Protein AF-A0A520JCR1-F1 (afdb_monomer)

pLDDT: mean 95.98, std 6.98, range [48.25, 98.75]

Radius of gyration: 14.32 Å; Cα contacts (8 Å, |Δi|>4): 59; chains: 1; bounding box: 33×20×42 Å

Sequence (81 aa):
MTPEDMPIGAALEAVTIAVGEGVELLNFAFHSPSLVPGNTPYVRDTADLRTFHAWWSAMLTRLDRLGVRNASLDEILENAL

Mean predicted aligned error: 2.85 Å

Foldseek 3Di:
DELQVDDLVVVLVVVVVCVVVPPPDDDYDDDPLLCDACSDPQHPDPVSNVSRVVSVVSNVVSCVVSVHDDDDPVRVVVVVD

Structure (mmCIF, N/CA/C/O backbone):
data_AF-A0A520JCR1-F1
#
_entry.id   AF-A0A520JCR1-F1
#
loop_
_atom_site.group_PDB
_atom_site.id
_atom_site.type_symbol
_atom_site.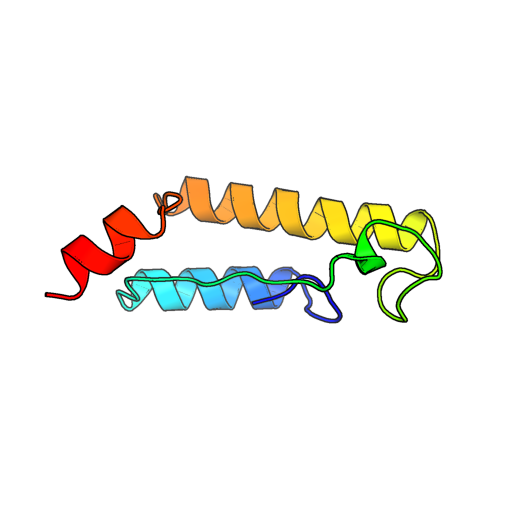label_atom_id
_atom_site.label_alt_id
_atom_site.label_comp_id
_atom_site.label_asym_id
_atom_site.label_entity_id
_atom_site.label_seq_id
_atom_site.pdbx_PDB_ins_code
_atom_site.Cartn_x
_atom_site.Cartn_y
_atom_site.Cartn_z
_atom_site.occupancy
_atom_site.B_iso_or_equiv
_atom_site.auth_seq_id
_atom_site.auth_comp_id
_atom_site.auth_asym_id
_atom_site.auth_atom_id
_atom_site.pdbx_PDB_model_num
ATOM 1 N N . MET A 1 1 ? 1.131 -5.055 4.811 1.00 90.44 1 MET A N 1
ATOM 2 C CA . MET A 1 1 ? 0.948 -5.341 3.370 1.00 90.44 1 MET A CA 1
ATOM 3 C C . MET A 1 1 ? 1.872 -4.451 2.546 1.00 90.44 1 MET A C 1
ATOM 5 O O . MET A 1 1 ? 2.208 -3.375 3.017 1.00 90.44 1 MET A O 1
ATOM 9 N N . THR A 1 2 ? 2.314 -4.890 1.369 1.00 96.62 2 THR A N 1
ATOM 10 C CA . THR A 1 2 ? 3.287 -4.179 0.512 1.00 96.62 2 THR A CA 1
ATOM 11 C C . THR A 1 2 ? 2.827 -4.224 -0.950 1.00 96.62 2 THR A C 1
ATOM 13 O O . THR A 1 2 ? 2.094 -5.152 -1.273 1.00 96.62 2 THR A O 1
ATOM 16 N N . PRO A 1 3 ? 3.207 -3.267 -1.818 1.00 97.31 3 PRO A N 1
ATOM 17 C CA . PRO A 1 3 ? 3.111 -3.383 -3.280 1.00 97.31 3 PRO A CA 1
ATOM 18 C C . PRO A 1 3 ? 4.188 -4.286 -3.913 1.00 97.31 3 PRO A C 1
ATOM 20 O O . PRO A 1 3 ? 4.091 -4.619 -5.090 1.00 97.31 3 PRO A O 1
ATOM 23 N N . GLU A 1 4 ? 5.233 -4.651 -3.172 1.00 97.69 4 GLU A N 1
ATOM 24 C CA . GLU A 1 4 ? 6.388 -5.405 -3.675 1.00 97.69 4 GLU A CA 1
ATOM 25 C C . GLU A 1 4 ? 6.061 -6.900 -3.758 1.00 97.69 4 GLU A C 1
ATOM 27 O O . GLU A 1 4 ? 5.808 -7.536 -2.736 1.00 97.69 4 GLU A O 1
ATOM 32 N N . ASP A 1 5 ? 6.012 -7.439 -4.980 1.00 94.94 5 ASP A N 1
ATOM 33 C CA . ASP A 1 5 ? 5.609 -8.823 -5.290 1.00 94.94 5 ASP A CA 1
ATOM 34 C C . ASP A 1 5 ? 4.238 -9.245 -4.731 1.00 94.94 5 ASP A C 1
ATOM 36 O O . ASP A 1 5 ? 3.932 -10.429 -4.584 1.00 94.94 5 ASP A O 1
ATOM 40 N N . MET A 1 6 ? 3.361 -8.274 -4.469 1.00 97.50 6 MET A N 1
ATOM 41 C CA . MET A 1 6 ? 2.006 -8.515 -3.984 1.00 97.50 6 MET A CA 1
ATOM 42 C C . MET A 1 6 ? 0.976 -8.163 -5.064 1.00 97.50 6 MET A C 1
ATOM 44 O O . MET A 1 6 ? 0.735 -6.979 -5.328 1.00 97.50 6 MET A O 1
ATOM 48 N N . PRO A 1 7 ? 0.297 -9.154 -5.667 1.00 97.19 7 PRO A N 1
ATOM 49 C CA . PRO A 1 7 ? -0.768 -8.895 -6.626 1.00 97.19 7 PRO A CA 1
ATOM 50 C C . PRO A 1 7 ? -1.876 -8.029 -6.017 1.00 97.19 7 PRO A C 1
ATOM 52 O O . PRO A 1 7 ? -2.456 -8.377 -4.986 1.00 97.19 7 PRO A O 1
ATOM 55 N N . ILE A 1 8 ? -2.213 -6.917 -6.679 1.00 98.12 8 ILE A N 1
ATOM 56 C CA . ILE A 1 8 ? -3.196 -5.962 -6.145 1.00 98.12 8 ILE A CA 1
ATOM 57 C C . ILE A 1 8 ? -4.566 -6.610 -5.898 1.00 98.12 8 ILE A C 1
ATOM 59 O O . ILE A 1 8 ? -5.191 -6.326 -4.887 1.00 98.12 8 ILE A O 1
ATOM 63 N N . GLY A 1 9 ? -5.017 -7.532 -6.755 1.00 98.50 9 GLY A N 1
ATOM 64 C CA . GLY A 1 9 ? -6.301 -8.220 -6.566 1.00 98.50 9 GLY A CA 1
ATOM 65 C C . GLY A 1 9 ? -6.384 -8.976 -5.235 1.00 98.50 9 GLY A C 1
ATOM 66 O O . GLY A 1 9 ? -7.329 -8.774 -4.476 1.00 98.50 9 GLY A O 1
ATOM 67 N N . ALA A 1 10 ? -5.351 -9.763 -4.918 1.00 98.50 10 ALA A N 1
ATOM 68 C CA . ALA A 1 10 ? -5.273 -10.512 -3.664 1.00 98.50 10 ALA A CA 1
ATOM 69 C C . ALA A 1 10 ? -5.182 -9.578 -2.445 1.00 98.50 10 ALA A C 1
ATOM 71 O O . ALA A 1 10 ? -5.830 -9.809 -1.428 1.00 98.50 10 ALA A O 1
ATOM 72 N N . ALA A 1 11 ? -4.430 -8.480 -2.563 1.00 98.50 11 ALA A N 1
ATOM 73 C CA . ALA A 1 11 ? -4.325 -7.469 -1.514 1.00 98.50 11 ALA A CA 1
ATOM 74 C C . ALA A 1 11 ? -5.671 -6.787 -1.208 1.00 98.50 11 ALA A C 1
ATOM 76 O O . ALA A 1 11 ? -6.019 -6.578 -0.045 1.00 98.50 11 ALA A O 1
ATOM 77 N N . LEU A 1 12 ? -6.443 -6.445 -2.245 1.00 98.75 12 LEU A N 1
ATOM 78 C CA . LEU A 1 12 ? -7.763 -5.828 -2.098 1.00 98.75 12 LEU A CA 1
ATOM 79 C C . LEU A 1 12 ? -8.772 -6.779 -1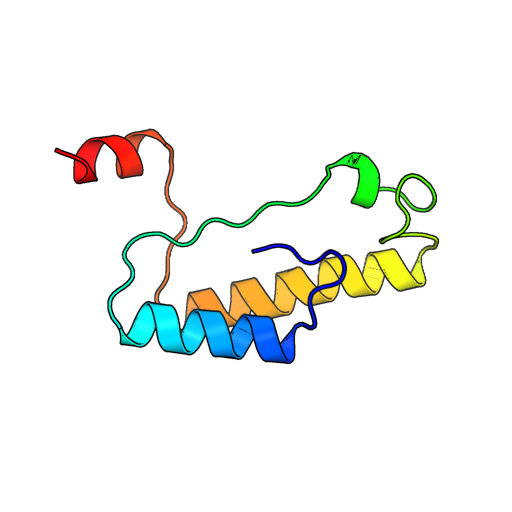.447 1.00 98.75 12 LEU A C 1
ATOM 81 O O . LEU A 1 12 ? -9.580 -6.343 -0.625 1.00 98.75 12 LEU A O 1
ATOM 85 N N . GLU A 1 13 ? -8.731 -8.062 -1.804 1.00 98.62 13 GLU A N 1
ATOM 86 C CA . GLU A 1 13 ? -9.556 -9.099 -1.184 1.00 98.62 13 GLU A CA 1
ATOM 87 C C . GLU A 1 13 ? -9.193 -9.277 0.293 1.00 98.62 13 GLU A C 1
ATOM 89 O O . GLU A 1 13 ? -10.069 -9.167 1.150 1.00 98.62 13 GLU A O 1
ATOM 94 N N . ALA A 1 14 ? -7.904 -9.429 0.606 1.00 98.38 14 ALA A N 1
ATOM 95 C CA . ALA A 1 14 ? -7.424 -9.577 1.976 1.00 98.38 14 ALA A CA 1
ATOM 96 C C . ALA A 1 14 ? -7.844 -8.400 2.871 1.00 98.38 14 ALA A C 1
ATOM 98 O O . ALA A 1 14 ? -8.349 -8.616 3.969 1.00 98.38 14 ALA A O 1
ATOM 99 N N . VAL A 1 15 ? -7.706 -7.157 2.392 1.00 98.38 15 VAL A N 1
ATOM 100 C CA . VAL A 1 15 ? -8.169 -5.964 3.126 1.00 98.38 15 VAL A CA 1
ATOM 101 C C . VAL A 1 15 ? -9.682 -5.953 3.292 1.00 98.38 15 VAL A C 1
ATOM 103 O O . VAL A 1 15 ? -10.172 -5.604 4.360 1.00 98.38 15 VAL A O 1
ATOM 106 N N . THR A 1 16 ? -10.433 -6.349 2.264 1.00 98.50 16 THR A N 1
ATOM 107 C CA . THR A 1 16 ? -11.899 -6.414 2.347 1.00 98.50 16 THR A CA 1
ATOM 108 C C . THR A 1 16 ? -12.34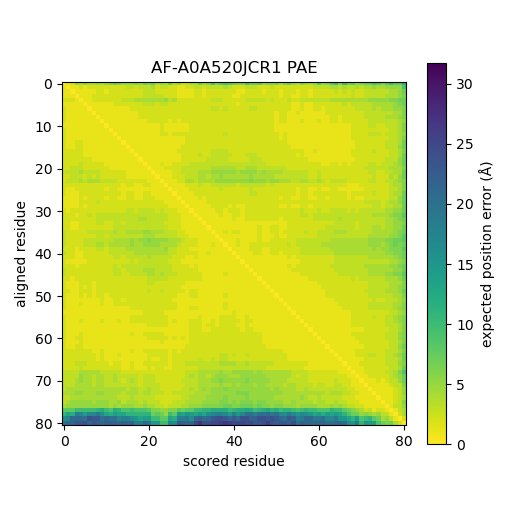6 -7.379 3.440 1.00 98.50 16 THR A C 1
ATOM 110 O O . THR A 1 16 ? -13.218 -7.031 4.232 1.00 98.50 16 THR A O 1
ATOM 113 N N . ILE A 1 17 ? -11.739 -8.565 3.488 1.00 98.62 17 ILE A N 1
ATOM 114 C CA . ILE A 1 17 ? -12.034 -9.581 4.499 1.00 98.62 17 ILE A CA 1
ATOM 115 C C . ILE A 1 17 ? -11.618 -9.074 5.879 1.00 98.62 17 ILE A C 1
ATOM 117 O O . ILE A 1 17 ? -12.439 -9.064 6.784 1.00 98.62 17 ILE A O 1
ATOM 121 N N . ALA A 1 18 ? -10.386 -8.579 6.030 1.00 98.25 18 ALA A N 1
ATOM 122 C CA . ALA A 1 18 ? -9.877 -8.088 7.309 1.00 98.25 18 ALA A CA 1
ATOM 123 C C . ALA A 1 18 ? -10.768 -6.993 7.915 1.00 98.25 18 ALA A C 1
ATOM 125 O O . ALA A 1 18 ? -11.101 -7.053 9.094 1.00 98.25 18 ALA A O 1
ATOM 126 N N . VAL A 1 19 ? -11.203 -6.023 7.105 1.00 97.94 19 VAL A N 1
ATOM 127 C CA . VAL A 1 19 ? -12.128 -4.975 7.562 1.00 97.94 19 VAL A CA 1
ATOM 128 C C . VAL A 1 19 ? -13.494 -5.563 7.930 1.00 97.94 19 VAL A C 1
ATOM 130 O O . VAL A 1 19 ? -14.065 -5.173 8.942 1.00 97.94 19 VAL A O 1
ATOM 133 N N . GLY A 1 20 ? -14.013 -6.515 7.147 1.00 98.06 20 GLY A N 1
ATOM 134 C CA . GLY A 1 20 ? -15.280 -7.195 7.442 1.00 98.06 20 GLY A CA 1
ATOM 135 C C . GLY A 1 20 ? -15.259 -8.012 8.740 1.00 98.06 20 GLY A C 1
ATOM 136 O O . GLY A 1 20 ? -16.262 -8.055 9.444 1.00 98.06 20 GLY A O 1
ATOM 137 N N . GLU A 1 21 ? -14.109 -8.595 9.080 1.00 98.12 21 GLU A N 1
ATOM 138 C CA . GLU A 1 21 ? -13.867 -9.334 10.328 1.00 98.12 21 GLU A CA 1
ATOM 139 C C . GLU A 1 21 ? -13.543 -8.414 11.524 1.00 98.12 21 GLU A C 1
ATOM 141 O O . GLU A 1 21 ? -13.327 -8.894 12.635 1.00 98.12 21 GLU A O 1
ATOM 146 N N . GLY A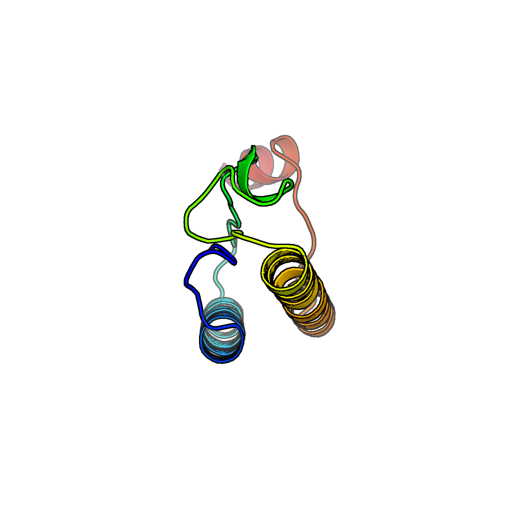 1 22 ? -13.508 -7.091 11.323 1.00 96.94 22 GLY A N 1
ATOM 147 C CA . GLY A 1 22 ? -13.295 -6.118 12.395 1.00 96.94 22 GLY A CA 1
ATOM 148 C C . GLY A 1 22 ? -11.832 -5.882 12.777 1.00 96.94 22 GLY A C 1
ATOM 149 O O . GLY A 1 22 ? -11.563 -5.470 13.901 1.00 96.94 22 GLY A O 1
ATOM 150 N N . VAL A 1 23 ? -10.871 -6.121 11.876 1.00 96.44 23 VAL A N 1
ATOM 151 C CA . VAL A 1 23 ? -9.469 -5.734 12.111 1.00 96.44 23 VAL A CA 1
ATOM 152 C C . VAL A 1 23 ? -9.367 -4.216 12.284 1.00 96.44 23 VAL A C 1
ATOM 154 O O . VAL A 1 23 ? -9.704 -3.455 11.380 1.00 96.44 23 VAL A O 1
ATOM 157 N N . GLU A 1 24 ? -8.847 -3.785 13.432 1.00 93.44 24 GLU A N 1
ATOM 158 C CA . GLU A 1 24 ? -8.808 -2.369 13.826 1.00 93.44 24 GLU A CA 1
ATOM 159 C C . GLU A 1 24 ? -7.633 -1.592 13.214 1.00 93.44 24 GLU A C 1
ATOM 161 O O . GLU A 1 24 ? -7.717 -0.378 13.030 1.00 93.44 24 GLU A O 1
ATOM 166 N N . LEU A 1 25 ? -6.541 -2.280 12.860 1.00 94.94 25 LEU A N 1
ATOM 167 C CA . LEU A 1 25 ? -5.339 -1.658 12.309 1.00 94.94 25 LEU A CA 1
ATOM 168 C C . LEU A 1 25 ? -4.795 -2.435 11.110 1.00 94.94 25 LEU A C 1
ATOM 170 O O . LEU A 1 25 ? -4.447 -3.613 11.199 1.00 94.94 25 LEU A O 1
ATOM 174 N N . LEU A 1 26 ? -4.637 -1.731 9.990 1.00 97.12 26 LEU A N 1
ATOM 175 C CA . LEU A 1 26 ? -3.979 -2.234 8.789 1.00 97.12 26 LEU A CA 1
ATOM 176 C C . LEU A 1 26 ? -2.649 -1.508 8.597 1.00 97.12 26 LEU A C 1
ATOM 178 O O . LEU A 1 26 ? -2.620 -0.296 8.400 1.00 97.12 26 LEU A O 1
ATOM 182 N N . ASN A 1 27 ? -1.545 -2.254 8.607 1.00 96.44 27 ASN A N 1
ATOM 183 C CA . ASN A 1 27 ? -0.219 -1.691 8.370 1.00 96.44 27 ASN A CA 1
ATOM 184 C C . ASN A 1 27 ? 0.245 -1.933 6.928 1.00 96.44 27 ASN A C 1
ATOM 186 O O . ASN A 1 27 ? 0.209 -3.066 6.426 1.00 96.44 27 ASN A O 1
ATOM 190 N N . PHE A 1 28 ? 0.749 -0.885 6.283 1.00 97.56 28 PHE A N 1
ATOM 191 C CA . PHE A 1 28 ? 1.287 -0.927 4.930 1.00 97.56 28 PHE A CA 1
ATOM 192 C C . PHE A 1 28 ? 2.728 -0.431 4.923 1.00 97.56 28 PHE A C 1
ATOM 194 O O . PHE A 1 28 ? 3.035 0.605 5.502 1.00 97.56 28 PHE A O 1
ATOM 201 N N . ALA A 1 29 ? 3.612 -1.162 4.256 1.00 96.75 29 ALA A N 1
ATOM 202 C CA . ALA A 1 29 ? 5.033 -0.856 4.219 1.00 96.75 29 ALA A CA 1
ATOM 203 C C . ALA A 1 29 ? 5.628 -1.239 2.866 1.00 96.75 29 ALA A C 1
ATOM 205 O O . ALA A 1 29 ? 5.104 -2.108 2.174 1.00 96.75 29 ALA A O 1
ATOM 206 N N . PHE A 1 30 ? 6.726 -0.587 2.510 1.00 97.88 30 PHE A N 1
ATOM 207 C CA . PHE A 1 30 ? 7.529 -0.864 1.325 1.00 97.88 30 PHE A CA 1
ATOM 208 C C . PHE A 1 30 ? 8.963 -0.397 1.582 1.00 97.88 30 PHE A C 1
ATOM 210 O O . PHE A 1 30 ? 9.205 0.403 2.494 1.00 97.88 30 PHE A O 1
ATOM 217 N N . HIS A 1 31 ? 9.916 -0.853 0.775 1.00 97.50 31 HIS A N 1
ATOM 218 C CA . HIS A 1 31 ? 11.287 -0.373 0.868 1.00 97.50 31 HIS A CA 1
ATOM 219 C C . HIS A 1 31 ? 11.408 0.954 0.111 1.00 97.50 31 HIS A C 1
ATOM 221 O O . HIS A 1 31 ? 11.138 1.016 -1.087 1.00 97.50 31 HIS A O 1
ATOM 227 N N . SER A 1 32 ? 11.861 2.025 0.774 1.00 97.69 32 SER A N 1
ATOM 228 C CA . SER A 1 32 ? 12.031 3.340 0.130 1.00 97.69 32 SER A CA 1
ATOM 229 C C . SER A 1 32 ? 12.882 3.337 -1.153 1.00 97.69 32 SER A C 1
ATOM 231 O O . SER A 1 32 ? 12.572 4.142 -2.034 1.00 97.69 32 SER A O 1
ATOM 233 N N . PRO A 1 33 ? 13.873 2.435 -1.356 1.00 98.25 33 PRO A N 1
ATOM 234 C CA . PRO A 1 33 ? 14.578 2.355 -2.630 1.00 98.25 33 PRO A CA 1
ATOM 235 C C . PRO A 1 33 ? 13.677 1.981 -3.819 1.00 98.25 33 PRO A C 1
ATOM 237 O O . PRO A 1 33 ? 14.006 2.362 -4.937 1.00 98.25 33 PRO A O 1
ATOM 240 N N . SER A 1 34 ? 12.517 1.342 -3.605 1.00 98.12 34 SER A N 1
ATOM 241 C CA . SER A 1 34 ? 11.525 1.048 -4.658 1.00 98.12 34 SER A CA 1
ATOM 242 C C . SER A 1 34 ? 10.886 2.307 -5.267 1.00 98.12 34 SER A C 1
ATOM 244 O O . SER A 1 34 ? 10.215 2.223 -6.290 1.00 98.12 34 SER A O 1
ATOM 246 N N . LEU A 1 35 ? 11.115 3.498 -4.698 1.00 97.75 35 LEU A N 1
ATOM 247 C CA . LEU A 1 35 ? 10.702 4.772 -5.307 1.00 97.75 35 LEU A CA 1
ATOM 248 C C . LEU A 1 35 ? 11.582 5.193 -6.494 1.00 97.75 35 LEU A C 1
ATOM 250 O O . LEU A 1 35 ? 11.246 6.146 -7.195 1.00 97.75 35 LEU A O 1
ATOM 254 N N . VAL A 1 36 ? 12.710 4.515 -6.717 1.00 98.06 36 VAL A N 1
ATOM 255 C CA . VAL A 1 36 ? 13.653 4.821 -7.794 1.00 98.06 36 VAL A CA 1
ATOM 256 C C . VAL A 1 36 ? 13.968 3.536 -8.570 1.00 98.06 36 VAL A C 1
ATOM 258 O O . VAL A 1 36 ? 14.393 2.553 -7.959 1.00 98.06 36 VAL A O 1
ATOM 261 N N . PRO A 1 37 ? 13.810 3.524 -9.907 1.00 98.44 37 PRO A N 1
ATOM 262 C CA . PRO A 1 37 ? 14.116 2.349 -10.715 1.00 98.44 37 PRO A CA 1
ATOM 263 C C . PRO A 1 37 ? 15.550 1.839 -10.544 1.00 98.44 37 PRO A C 1
ATOM 265 O O . PRO A 1 37 ? 16.497 2.623 -10.505 1.00 98.44 37 PRO A O 1
ATOM 268 N N . GLY A 1 38 ? 15.700 0.517 -10.487 1.00 97.88 38 GLY A N 1
ATOM 269 C CA . GLY A 1 38 ? 16.986 -0.182 -10.459 1.00 97.88 38 GLY A CA 1
ATOM 270 C C . GLY A 1 38 ? 17.585 -0.390 -9.066 1.00 97.88 38 GLY A C 1
ATOM 271 O O . GLY A 1 38 ? 18.574 -1.109 -8.944 1.00 97.88 38 GLY A O 1
ATOM 272 N N . ASN A 1 39 ? 16.990 0.178 -8.012 1.00 97.69 39 ASN A N 1
ATOM 273 C CA . ASN A 1 39 ? 17.488 0.024 -6.641 1.00 97.69 39 ASN A CA 1
ATOM 274 C C . ASN A 1 39 ? 16.910 -1.192 -5.901 1.00 97.69 39 ASN A C 1
ATOM 276 O O . ASN A 1 39 ? 17.451 -1.589 -4.868 1.00 97.69 39 ASN A O 1
ATOM 280 N N . THR A 1 40 ? 15.819 -1.781 -6.399 1.00 97.81 40 THR A N 1
ATOM 281 C CA . THR A 1 40 ? 15.240 -3.021 -5.863 1.00 97.81 40 THR A CA 1
ATOM 282 C C . THR A 1 40 ? 14.870 -3.983 -6.992 1.00 97.81 40 THR A C 1
ATOM 284 O O . THR A 1 40 ? 14.638 -3.548 -8.123 1.00 97.81 40 THR A O 1
ATOM 287 N N . PRO A 1 41 ? 14.762 -5.295 -6.711 1.00 97.19 41 PRO A N 1
ATOM 288 C CA . PRO A 1 41 ? 14.237 -6.258 -7.680 1.00 97.19 41 PRO A CA 1
ATOM 289 C C . PRO A 1 41 ? 12.773 -6.000 -8.071 1.00 97.19 41 PRO A C 1
ATOM 291 O O . PRO A 1 41 ? 12.352 -6.428 -9.142 1.00 97.19 41 PRO A O 1
ATOM 294 N N . TYR A 1 42 ? 12.017 -5.303 -7.215 1.00 97.25 42 TYR A N 1
ATOM 295 C CA . TYR A 1 42 ? 10.590 -5.030 -7.398 1.00 97.25 42 TYR A CA 1
ATOM 296 C C . TYR A 1 42 ? 10.320 -3.873 -8.365 1.00 97.25 42 TYR A C 1
ATOM 298 O O . TYR A 1 42 ? 9.274 -3.840 -9.008 1.00 97.25 42 TYR A O 1
ATOM 306 N N . VAL A 1 43 ? 11.248 -2.912 -8.461 1.00 98.38 43 VAL A N 1
ATOM 307 C CA . VAL A 1 43 ? 11.133 -1.741 -9.339 1.00 98.38 43 VAL A CA 1
ATOM 308 C C . VAL A 1 43 ? 12.401 -1.607 -10.172 1.00 98.38 43 VAL A C 1
ATOM 310 O O . VAL A 1 43 ? 13.345 -0.909 -9.802 1.00 98.38 43 VAL A O 1
ATOM 313 N N . ARG A 1 44 ? 12.441 -2.302 -11.313 1.00 98.12 44 ARG A N 1
ATOM 314 C CA . ARG A 1 44 ? 13.631 -2.375 -12.179 1.00 98.12 44 ARG A CA 1
ATOM 315 C C . ARG A 1 44 ? 13.673 -1.228 -13.177 1.00 98.12 44 ARG A C 1
ATOM 317 O O . ARG A 1 44 ? 14.748 -0.739 -13.508 1.00 98.12 44 ARG A O 1
ATOM 324 N N . ASP A 1 45 ? 12.506 -0.791 -13.638 1.00 98.56 45 ASP A N 1
ATOM 325 C CA . ASP A 1 45 ? 12.362 0.252 -14.646 1.00 98.56 45 ASP A CA 1
ATOM 326 C C . ASP A 1 45 ? 11.163 1.183 -14.3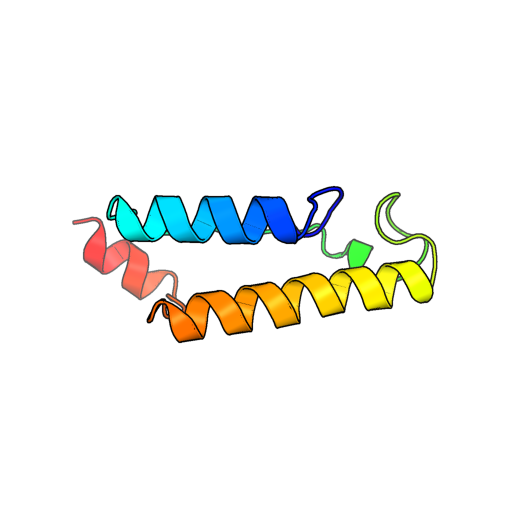73 1.00 98.56 45 ASP A C 1
ATOM 328 O O . ASP A 1 45 ? 10.440 1.077 -13.378 1.00 98.56 45 ASP A O 1
ATOM 332 N N . THR A 1 46 ? 10.948 2.140 -15.276 1.00 98.44 46 THR A N 1
ATOM 333 C CA . THR A 1 46 ? 9.839 3.098 -15.190 1.00 98.44 46 THR A CA 1
ATOM 334 C C . THR A 1 46 ? 8.463 2.431 -15.317 1.00 98.44 46 THR A C 1
ATOM 336 O O . THR A 1 46 ? 7.472 2.985 -14.841 1.00 98.44 46 THR A O 1
ATOM 339 N N . ALA A 1 47 ? 8.348 1.281 -15.988 1.00 98.50 47 ALA A N 1
ATOM 340 C CA . ALA A 1 47 ? 7.087 0.551 -16.092 1.00 98.50 47 ALA A CA 1
ATOM 341 C C . ALA A 1 47 ? 6.733 -0.137 -14.771 1.00 98.50 47 ALA A C 1
ATOM 343 O O . ALA A 1 47 ? 5.584 -0.038 -14.326 1.00 98.50 47 ALA A O 1
ATOM 344 N N . ASP A 1 48 ? 7.719 -0.727 -14.103 1.00 98.31 48 ASP A N 1
ATOM 345 C CA . ASP A 1 48 ? 7.551 -1.249 -12.751 1.00 98.31 48 ASP A CA 1
ATOM 346 C C . ASP A 1 48 ? 7.182 -0.119 -11.774 1.00 98.31 48 ASP A C 1
ATOM 348 O O . ASP A 1 48 ? 6.247 -0.272 -10.991 1.00 98.31 48 ASP A O 1
ATOM 352 N N . LEU A 1 49 ? 7.809 1.063 -11.874 1.00 98.50 49 LEU A N 1
ATOM 353 C CA . LEU A 1 49 ? 7.483 2.206 -11.005 1.00 98.50 49 LEU A CA 1
ATOM 354 C C . LEU A 1 49 ? 6.028 2.673 -11.180 1.00 98.50 49 LEU A C 1
ATOM 356 O O . LEU A 1 49 ? 5.340 2.984 -10.206 1.00 98.50 49 LEU A O 1
ATOM 360 N N . ARG A 1 50 ? 5.513 2.691 -12.418 1.00 98.50 50 ARG A N 1
ATOM 361 C CA . ARG A 1 50 ? 4.087 2.977 -12.660 1.00 98.50 50 ARG A CA 1
ATOM 362 C C . ARG A 1 50 ? 3.186 1.921 -12.027 1.00 98.50 50 ARG A C 1
ATOM 364 O O . ARG A 1 50 ? 2.153 2.279 -11.470 1.00 98.50 50 ARG A O 1
ATOM 371 N N . THR A 1 51 ? 3.574 0.650 -12.096 1.00 98.12 51 THR A N 1
ATOM 372 C CA . THR A 1 51 ? 2.829 -0.456 -11.478 1.00 98.12 51 THR A CA 1
ATOM 373 C C . THR A 1 51 ? 2.816 -0.326 -9.954 1.00 98.12 51 THR A C 1
ATOM 375 O O . THR A 1 51 ? 1.754 -0.435 -9.344 1.00 98.12 51 THR A O 1
ATOM 378 N N . PHE A 1 52 ? 3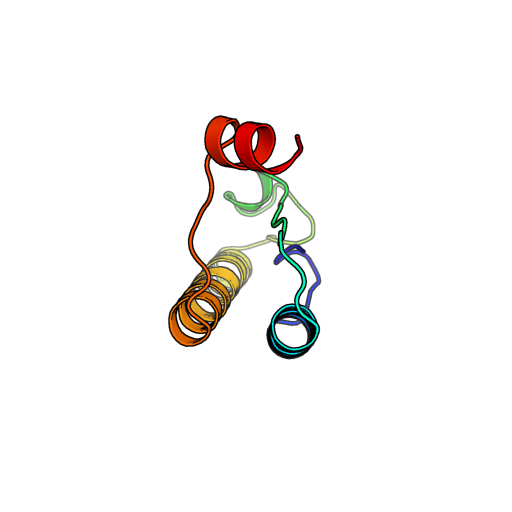.958 0.014 -9.352 1.00 98.44 52 PHE A N 1
ATOM 379 C CA . PHE A 1 52 ? 4.090 0.312 -7.926 1.00 98.44 52 PHE A CA 1
ATOM 380 C C . PHE A 1 52 ? 3.132 1.432 -7.487 1.00 98.44 52 PHE A C 1
ATOM 382 O O . PHE A 1 52 ? 2.383 1.270 -6.525 1.00 98.44 52 PHE A O 1
ATOM 389 N N . HIS A 1 53 ? 3.080 2.553 -8.214 1.00 98.50 53 HIS A N 1
ATOM 390 C CA . HIS A 1 53 ? 2.147 3.640 -7.895 1.00 98.50 53 HIS A CA 1
ATOM 391 C C . HIS A 1 53 ? 0.679 3.268 -8.143 1.00 98.50 53 HIS A C 1
ATOM 393 O O . HIS A 1 53 ? -0.181 3.621 -7.336 1.00 98.50 53 HIS A O 1
ATOM 399 N N . ALA A 1 54 ? 0.381 2.530 -9.216 1.00 98.62 54 ALA A N 1
ATOM 400 C CA . ALA A 1 54 ? -0.975 2.072 -9.513 1.00 98.62 54 ALA A CA 1
ATOM 401 C C . ALA A 1 54 ? -1.523 1.149 -8.413 1.00 98.62 54 ALA A C 1
ATOM 403 O O . ALA A 1 54 ? -2.706 1.233 -8.075 1.00 98.62 54 ALA A O 1
ATOM 404 N N . TRP A 1 55 ? -0.660 0.321 -7.814 1.00 98.69 55 TRP A N 1
ATOM 405 C CA . TRP A 1 55 ? -1.002 -0.493 -6.650 1.00 98.69 55 TRP A CA 1
ATOM 406 C C . TRP A 1 55 ? -1.506 0.382 -5.494 1.00 98.69 55 TRP A C 1
ATOM 408 O O . TRP A 1 55 ? -2.594 0.142 -4.968 1.00 98.69 55 TRP A O 1
ATOM 418 N N . TRP A 1 56 ? -0.773 1.449 -5.152 1.00 98.50 56 TRP A N 1
ATOM 419 C CA . TRP A 1 56 ? -1.176 2.384 -4.096 1.00 98.50 56 TRP A CA 1
ATOM 420 C C . TRP A 1 56 ? -2.479 3.105 -4.414 1.00 98.50 56 TRP A C 1
ATOM 422 O O . TRP A 1 56 ? -3.353 3.177 -3.554 1.00 98.50 56 TRP A O 1
ATOM 432 N N . SER A 1 57 ? -2.652 3.601 -5.641 1.00 98.69 57 SER A N 1
ATOM 433 C CA . SER A 1 57 ? -3.892 4.276 -6.042 1.00 98.69 57 SER A CA 1
ATOM 434 C C . SER A 1 57 ? -5.115 3.369 -5.887 1.00 98.69 57 SER A C 1
ATOM 436 O O . SER A 1 57 ? -6.146 3.802 -5.367 1.00 98.69 57 SER A O 1
ATOM 438 N N . ALA A 1 58 ? -5.001 2.103 -6.294 1.00 98.75 58 ALA A N 1
ATOM 439 C CA . ALA A 1 58 ? -6.069 1.121 -6.145 1.00 98.75 58 ALA A CA 1
ATOM 440 C C . ALA A 1 58 ? -6.349 0.796 -4.670 1.00 98.75 58 ALA A C 1
ATOM 442 O O . ALA A 1 58 ? -7.509 0.777 -4.255 1.00 98.75 58 ALA A O 1
ATOM 443 N N . MET A 1 59 ? -5.300 0.586 -3.871 1.00 98.75 59 MET A N 1
ATOM 444 C CA . MET A 1 59 ? -5.428 0.282 -2.448 1.00 98.75 59 MET A CA 1
ATOM 445 C C . MET A 1 59 ? -6.080 1.428 -1.671 1.00 98.75 59 MET A C 1
ATOM 447 O O . MET A 1 59 ? -7.065 1.211 -0.972 1.00 98.75 59 MET A O 1
ATOM 451 N N . LEU A 1 60 ? -5.592 2.658 -1.841 1.00 98.38 60 LEU A N 1
ATOM 452 C CA . LEU A 1 60 ? -6.138 3.838 -1.165 1.00 98.38 60 LEU A CA 1
ATOM 453 C C . LEU A 1 60 ? -7.600 4.088 -1.558 1.00 98.38 60 LEU A C 1
ATOM 455 O O . LEU A 1 60 ? -8.426 4.357 -0.693 1.00 98.38 60 LEU A O 1
ATOM 459 N N . THR A 1 61 ? -7.952 3.893 -2.834 1.00 98.62 61 THR A N 1
ATOM 460 C CA . THR A 1 61 ? -9.351 3.956 -3.296 1.00 98.62 61 THR A CA 1
ATOM 461 C C . THR A 1 61 ? -10.227 2.903 -2.611 1.00 98.62 61 THR A C 1
ATOM 463 O O . THR A 1 61 ? -11.397 3.148 -2.316 1.00 98.62 61 THR A O 1
ATOM 466 N N . ARG A 1 62 ? -9.698 1.698 -2.375 1.00 98.50 62 ARG A N 1
ATOM 467 C CA . ARG A 1 62 ? -10.447 0.642 -1.688 1.00 98.50 62 ARG A CA 1
ATOM 468 C C . ARG A 1 62 ? -10.633 0.946 -0.210 1.00 98.50 62 ARG A C 1
ATOM 470 O O . ARG A 1 62 ? -11.739 0.736 0.277 1.00 98.50 62 ARG A O 1
ATOM 477 N N . LEU A 1 63 ? -9.592 1.428 0.465 1.00 98.44 63 LEU A N 1
ATOM 478 C CA . LEU A 1 63 ? -9.649 1.834 1.870 1.00 98.44 63 LEU A CA 1
ATOM 479 C C . LEU A 1 63 ? -10.687 2.941 2.082 1.00 98.44 63 LEU A C 1
ATOM 481 O O . LEU A 1 63 ? -11.540 2.798 2.953 1.00 98.44 63 LEU A O 1
ATOM 485 N N . ASP A 1 64 ? -10.697 3.955 1.215 1.00 98.38 64 ASP A N 1
ATOM 486 C CA . ASP A 1 64 ? -11.697 5.031 1.225 1.00 98.38 64 ASP A CA 1
ATOM 487 C C . ASP A 1 64 ? -13.132 4.487 1.098 1.00 98.38 64 ASP A C 1
ATOM 489 O O . ASP A 1 64 ? -13.996 4.766 1.927 1.00 98.38 64 ASP A O 1
ATOM 493 N N . ARG A 1 65 ? -13.375 3.583 0.138 1.00 98.31 65 ARG A N 1
ATOM 494 C CA . ARG A 1 65 ? -14.683 2.916 -0.030 1.00 98.31 65 ARG A CA 1
ATOM 495 C C . ARG A 1 65 ? -15.102 2.046 1.154 1.00 98.31 65 ARG A C 1
ATOM 497 O O . ARG A 1 65 ? -16.288 1.761 1.293 1.00 98.31 65 ARG A O 1
ATOM 504 N N . LEU A 1 66 ? -14.146 1.559 1.939 1.00 98.19 66 LEU A N 1
ATOM 505 C CA . LEU A 1 66 ? -14.390 0.778 3.151 1.00 98.19 66 LEU A CA 1
ATOM 506 C C . LEU A 1 66 ? -14.503 1.665 4.403 1.00 98.19 66 LEU A C 1
ATOM 508 O O . LEU A 1 66 ? -14.727 1.140 5.487 1.00 98.19 66 LEU A O 1
ATOM 512 N N . GLY A 1 67 ? -14.357 2.989 4.273 1.00 97.62 67 GLY A N 1
ATOM 513 C CA . GLY A 1 67 ? -14.382 3.922 5.400 1.00 97.62 67 GLY A CA 1
ATOM 514 C C . GLY A 1 67 ? -13.145 3.847 6.300 1.00 97.62 67 GLY A C 1
ATOM 515 O O . GLY A 1 67 ? -13.175 4.355 7.421 1.00 97.62 67 GLY A O 1
ATOM 516 N N . VAL A 1 68 ? -12.057 3.224 5.836 1.00 97.69 68 VAL A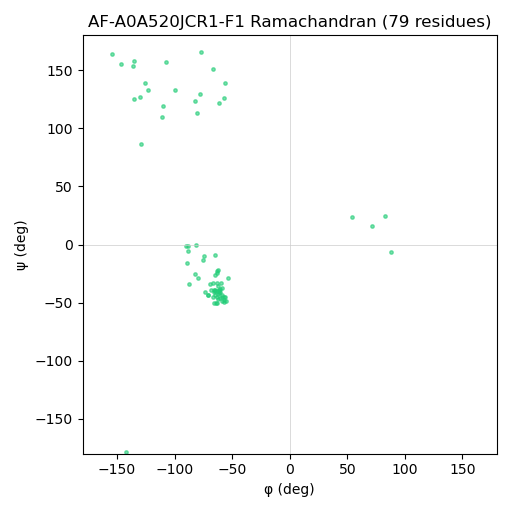 N 1
ATOM 517 C CA . VAL A 1 68 ? -10.798 3.138 6.584 1.00 97.69 68 VAL A CA 1
ATOM 518 C C . VAL A 1 68 ? -10.051 4.464 6.466 1.00 97.69 68 VAL A C 1
ATOM 520 O O . VAL A 1 68 ? -9.835 4.971 5.365 1.00 97.69 68 VAL A O 1
ATOM 523 N N . ARG A 1 69 ? -9.626 5.017 7.604 1.00 95.62 69 ARG A N 1
ATOM 524 C CA . ARG A 1 69 ? -8.892 6.288 7.690 1.00 95.62 69 ARG A CA 1
ATOM 525 C C . ARG A 1 69 ? -7.426 6.048 8.046 1.00 95.62 69 ARG A C 1
ATOM 527 O O . ARG A 1 69 ? -7.088 5.014 8.617 1.00 95.62 69 ARG A O 1
ATOM 534 N N . ASN A 1 70 ? -6.554 7.001 7.714 1.00 95.50 70 ASN A N 1
ATOM 535 C CA . ASN A 1 70 ? -5.184 6.988 8.221 1.00 95.50 70 ASN A CA 1
ATOM 536 C C . ASN A 1 70 ? -5.182 7.222 9.738 1.00 95.50 70 ASN A C 1
ATOM 538 O O . ASN A 1 70 ? -6.050 7.924 10.251 1.00 95.50 70 ASN A O 1
ATOM 542 N N . ALA A 1 71 ? -4.175 6.680 10.415 1.00 94.56 71 ALA A N 1
ATOM 543 C CA . ALA A 1 71 ? -3.921 6.930 11.826 1.00 94.56 71 ALA A CA 1
ATOM 544 C C . ALA A 1 71 ? -2.482 7.422 12.007 1.00 94.56 71 ALA A C 1
ATOM 546 O O . ALA A 1 71 ? -1.553 6.944 11.348 1.00 94.56 71 ALA A O 1
ATOM 547 N N . SER A 1 72 ? -2.312 8.405 12.876 1.00 94.50 72 SER A N 1
ATOM 548 C CA . SER A 1 72 ? -1.033 8.807 13.444 1.00 94.50 72 SER A CA 1
ATOM 549 C C . SER A 1 72 ? -0.598 7.826 14.534 1.00 94.50 72 SER A C 1
ATOM 551 O O . SER A 1 72 ? -1.385 7.013 15.016 1.00 94.50 72 SER A O 1
ATOM 553 N N . LEU A 1 73 ? 0.674 7.897 14.932 1.00 93.88 73 LEU A N 1
ATOM 554 C CA . LEU A 1 73 ? 1.177 7.075 16.032 1.00 93.88 73 LEU A CA 1
ATOM 555 C C . LEU A 1 73 ? 0.436 7.376 17.343 1.00 93.88 73 LEU A C 1
ATOM 557 O O . LEU A 1 73 ? 0.090 6.441 18.058 1.00 93.88 73 LEU A O 1
ATOM 561 N N . ASP A 1 74 ? 0.159 8.650 17.622 1.00 94.56 74 ASP A N 1
ATOM 562 C CA . ASP A 1 74 ? -0.539 9.069 18.841 1.00 94.56 74 ASP A CA 1
ATOM 563 C C . ASP A 1 74 ? -1.956 8.477 18.895 1.00 94.56 74 ASP A C 1
ATOM 565 O O . ASP A 1 74 ? -2.308 7.836 19.881 1.00 94.56 74 ASP A O 1
ATOM 569 N N . GLU A 1 75 ? -2.723 8.554 17.799 1.00 93.31 75 GLU A N 1
ATOM 570 C CA . GLU A 1 75 ? -4.061 7.940 17.703 1.00 93.31 75 GLU A CA 1
ATOM 571 C C . GLU A 1 75 ? -4.032 6.414 17.900 1.00 93.31 75 GLU A C 1
ATOM 573 O O . GLU A 1 75 ? -4.977 5.836 18.436 1.00 93.31 75 GLU A O 1
ATOM 578 N N . ILE A 1 76 ? -2.961 5.738 17.469 1.00 91.69 76 ILE A N 1
ATOM 579 C CA . ILE A 1 76 ? -2.800 4.292 17.686 1.00 91.69 76 ILE A CA 1
ATOM 580 C C . ILE A 1 76 ? -2.513 4.003 19.163 1.00 91.69 76 ILE A C 1
ATOM 582 O O . ILE A 1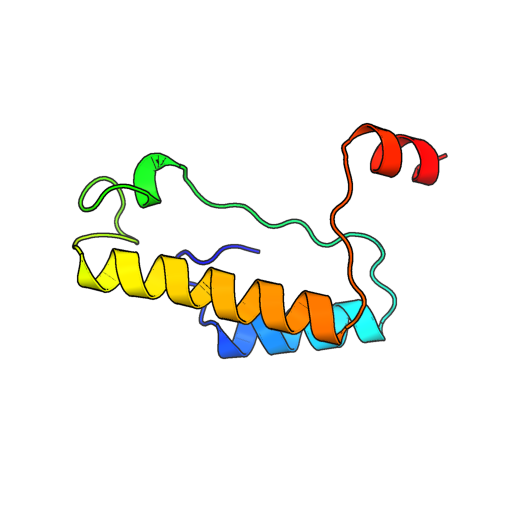 76 ? -3.081 3.068 19.722 1.00 91.69 76 ILE A O 1
ATOM 586 N N . LEU A 1 77 ? -1.642 4.788 19.800 1.00 92.19 77 LEU A N 1
ATOM 587 C CA . LEU A 1 77 ? -1.271 4.600 21.204 1.00 92.19 77 LEU A CA 1
ATOM 588 C C . LEU A 1 77 ? -2.426 4.927 22.160 1.00 92.19 77 LEU A C 1
ATOM 590 O O . LEU A 1 77 ? -2.569 4.250 23.175 1.00 92.19 77 LEU A O 1
ATOM 594 N N . GLU A 1 78 ? -3.265 5.910 21.829 1.00 89.62 78 GLU A N 1
ATOM 595 C CA . GLU A 1 78 ? -4.460 6.269 22.604 1.00 89.62 78 GLU A CA 1
ATOM 596 C C . GLU A 1 78 ? -5.534 5.172 22.596 1.00 89.62 78 GLU A C 1
ATOM 598 O O . GLU A 1 78 ? -6.222 5.002 23.597 1.00 89.62 78 GLU A O 1
ATOM 603 N N . ASN A 1 79 ? -5.663 4.410 21.503 1.00 74.19 79 ASN A N 1
ATOM 604 C CA . ASN A 1 79 ? -6.624 3.301 21.388 1.00 74.19 79 ASN A CA 1
ATOM 605 C C . ASN A 1 79 ? -6.072 1.947 21.874 1.00 74.19 79 ASN A C 1
ATOM 607 O 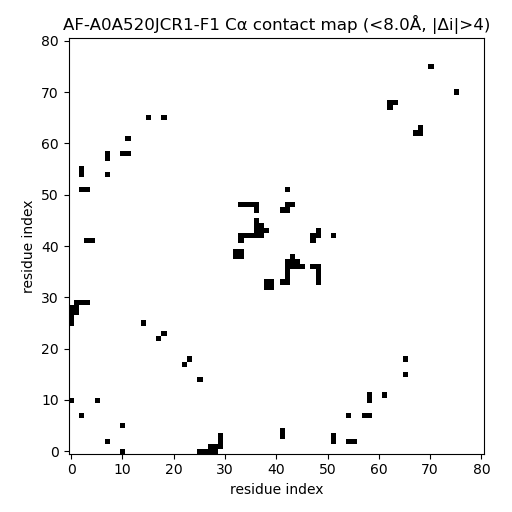O . ASN A 1 79 ? -6.804 0.961 21.899 1.00 74.19 79 ASN A O 1
ATOM 611 N N . ALA A 1 80 ? -4.785 1.870 22.225 1.00 68.31 80 ALA A N 1
ATOM 612 C CA . ALA A 1 80 ? -4.146 0.641 22.704 1.00 68.31 80 ALA A CA 1
ATOM 613 C C . ALA A 1 80 ? -4.256 0.436 24.233 1.00 68.31 80 ALA A C 1
ATOM 615 O O . ALA A 1 80 ? -3.758 -0.573 24.742 1.00 68.31 80 ALA A O 1
ATOM 616 N N . LEU A 1 81 ? -4.872 1.383 24.955 1.00 48.25 81 LEU A N 1
ATOM 617 C CA . LEU A 1 81 ? -5.056 1.413 26.415 1.00 48.25 81 LEU A CA 1
ATOM 618 C C . LEU A 1 81 ? -6.542 1.462 26.786 1.00 48.25 81 LEU A C 1
ATOM 620 O O . LEU A 1 81 ? -6.878 0.878 27.843 1.00 48.25 81 LEU A O 1
#

Secondary structure (DSSP, 8-state):
--STT--HHHHHHHHHHHHHTT---------GGGGSTTSBTTB-SHHHHHHHHHHHHHHHHHHHHTT-----HHHHHHTT-

Solvent-accessible surface area (backbone atoms only — not comparable to full-atom values): 4911 Å² total; per-residue (Å²): 86,47,64,70,92,40,60,58,69,61,53,53,50,52,51,53,50,40,53,74,74,61,57,89,78,87,68,75,55,76,65,76,53,46,81,39,62,62,66,33,93,69,8,57,38,74,68,37,41,51,50,48,52,51,39,51,55,54,49,54,54,49,36,53,77,69,70,55,74,91,76,54,73,66,64,50,58,66,74,72,112